Protein AF-A0A7K0DLC2-F1 (afdb_monomer)

Structure (mmCIF, N/CA/C/O backbone):
data_AF-A0A7K0DLC2-F1
#
_entry.id   AF-A0A7K0DLC2-F1
#
loop_
_atom_site.group_PDB
_atom_site.id
_atom_site.type_symbol
_atom_site.label_atom_id
_atom_site.label_alt_id
_atom_site.label_comp_id
_atom_site.label_asym_id
_atom_site.label_entity_id
_atom_site.label_seq_id
_atom_site.pdbx_PDB_ins_code
_atom_site.Cartn_x
_atom_site.Cartn_y
_atom_site.Cartn_z
_atom_site.occupancy
_atom_site.B_iso_or_equiv
_atom_site.auth_seq_id
_atom_site.auth_comp_id
_atom_site.auth_asym_id
_atom_site.auth_atom_id
_atom_site.pdbx_PDB_model_num
ATOM 1 N N . MET A 1 1 ? 2.835 -0.896 2.993 1.00 96.62 1 MET A N 1
ATOM 2 C CA . MET A 1 1 ? 1.767 -1.135 3.988 1.00 96.62 1 MET A CA 1
ATOM 3 C C . MET A 1 1 ? 2.318 -0.863 5.373 1.00 96.62 1 MET A C 1
ATOM 5 O O . MET A 1 1 ? 3.491 -1.139 5.600 1.00 96.62 1 MET A O 1
ATOM 9 N N . VAL A 1 2 ? 1.483 -0.328 6.259 1.00 98.44 2 VAL A N 1
ATOM 10 C CA . VAL A 1 2 ? 1.807 -0.029 7.660 1.00 98.44 2 VAL A CA 1
ATOM 11 C C . VAL A 1 2 ? 0.685 -0.610 8.514 1.00 98.44 2 VAL A C 1
ATOM 13 O O . VAL A 1 2 ? -0.482 -0.463 8.151 1.00 98.44 2 VAL A O 1
ATOM 16 N N . CYS A 1 3 ? 1.035 -1.302 9.593 1.00 97.75 3 CYS A N 1
ATOM 17 C CA . CYS A 1 3 ? 0.093 -1.845 10.568 1.00 97.75 3 CYS A CA 1
ATOM 18 C C . CYS A 1 3 ? 0.066 -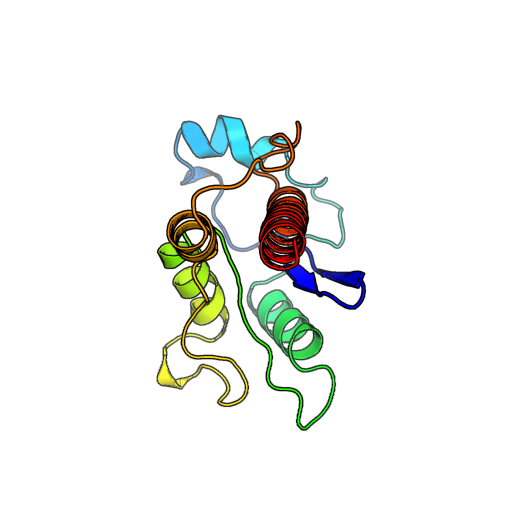0.974 11.830 1.00 97.75 3 CYS A C 1
ATOM 20 O O . CYS A 1 3 ? 1.073 -0.367 12.188 1.00 97.75 3 CYS A O 1
ATOM 22 N N . GLU A 1 4 ? -1.063 -0.975 12.544 1.00 96.50 4 GLU A N 1
ATOM 23 C CA . GLU A 1 4 ? -1.205 -0.273 13.831 1.00 96.50 4 GLU A CA 1
ATOM 24 C C . GLU A 1 4 ? -0.228 -0.775 14.910 1.00 96.50 4 GLU A C 1
ATOM 26 O O . GLU A 1 4 ? 0.137 -0.037 15.819 1.00 96.50 4 GLU A O 1
ATOM 31 N N . ASP A 1 5 ? 0.253 -2.016 14.776 1.00 95.31 5 ASP A N 1
ATOM 32 C CA . ASP A 1 5 ? 1.261 -2.628 15.648 1.00 95.31 5 ASP A CA 1
ATOM 33 C C . ASP A 1 5 ? 2.709 -2.210 15.311 1.00 95.31 5 ASP A C 1
ATOM 35 O O . ASP A 1 5 ? 3.662 -2.738 15.886 1.00 95.31 5 ASP A O 1
ATOM 39 N N . GLY A 1 6 ? 2.884 -1.272 14.374 1.00 96.94 6 GLY A N 1
ATOM 40 C CA . GLY A 1 6 ? 4.172 -0.707 13.974 1.00 96.94 6 GLY A CA 1
ATOM 41 C C . GLY A 1 6 ? 4.928 -1.507 12.913 1.00 96.94 6 GLY A C 1
ATOM 42 O O . GLY A 1 6 ? 6.004 -1.085 12.489 1.00 96.94 6 GLY A O 1
ATOM 43 N N . ARG A 1 7 ? 4.404 -2.650 12.450 1.00 98.06 7 ARG A N 1
ATOM 44 C CA . ARG A 1 7 ? 5.029 -3.392 11.346 1.00 98.06 7 ARG A CA 1
ATOM 45 C C . ARG A 1 7 ? 4.856 -2.659 10.021 1.00 98.06 7 ARG A C 1
ATOM 47 O O . ARG A 1 7 ? 3.809 -2.083 9.730 1.00 98.06 7 ARG A O 1
ATOM 54 N N . GLU A 1 8 ? 5.864 -2.775 9.165 1.00 98.69 8 GLU A N 1
ATOM 55 C CA . GLU A 1 8 ? 5.871 -2.162 7.841 1.00 98.69 8 GLU A CA 1
ATOM 56 C C . GLU A 1 8 ? 6.307 -3.152 6.763 1.00 98.69 8 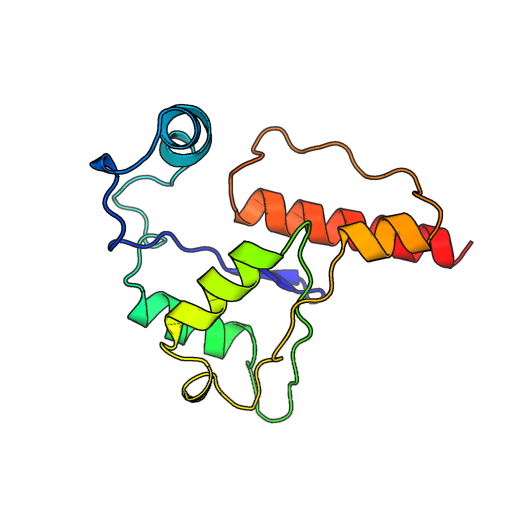GLU A C 1
ATOM 58 O O . GLU A 1 8 ? 7.136 -4.035 6.991 1.00 98.69 8 GLU A O 1
ATOM 63 N N . TYR A 1 9 ? 5.756 -2.979 5.564 1.00 98.69 9 TYR A N 1
ATOM 64 C CA . TYR A 1 9 ? 6.135 -3.740 4.381 1.00 98.69 9 TYR A CA 1
ATOM 65 C C . TYR A 1 9 ? 6.224 -2.834 3.158 1.00 98.69 9 TYR A C 1
ATOM 67 O O . TYR A 1 9 ? 5.297 -2.067 2.872 1.00 98.69 9 TYR A O 1
ATOM 75 N N . TYR A 1 10 ? 7.309 -2.973 2.400 1.00 98.75 10 TYR A N 1
ATOM 76 C CA . TYR A 1 10 ? 7.512 -2.299 1.125 1.00 98.75 10 TYR A CA 1
ATOM 77 C C . TYR A 1 10 ? 8.268 -3.206 0.159 1.00 98.75 10 TYR A C 1
ATOM 79 O O . TYR A 1 10 ? 9.194 -3.917 0.550 1.00 98.75 10 TYR A O 1
ATOM 87 N N . ALA A 1 11 ? 7.856 -3.173 -1.102 1.00 98.75 11 ALA A N 1
ATOM 88 C 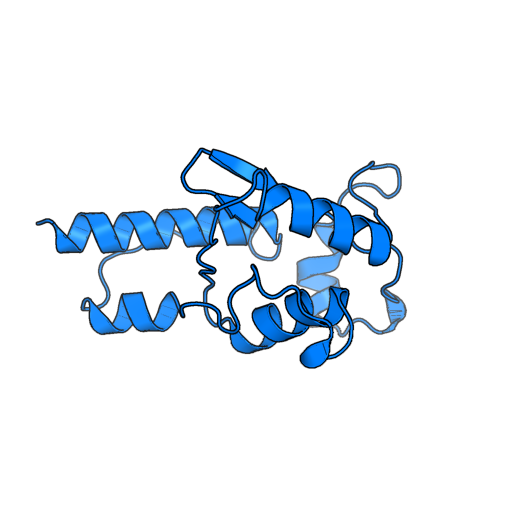CA . ALA A 1 11 ? 8.505 -3.868 -2.195 1.00 98.75 11 ALA A CA 1
ATOM 89 C C . ALA A 1 11 ? 8.198 -3.149 -3.509 1.00 98.75 11 ALA A C 1
ATOM 91 O O . ALA A 1 11 ? 7.178 -2.470 -3.640 1.00 98.75 11 ALA A O 1
ATOM 92 N N . VAL A 1 12 ? 9.070 -3.349 -4.490 1.00 98.75 12 VAL A N 1
ATOM 93 C CA . VAL A 1 12 ? 8.910 -2.859 -5.856 1.00 98.75 12 VAL A CA 1
ATOM 94 C C . VAL A 1 12 ? 8.891 -4.064 -6.783 1.00 98.75 12 VAL A C 1
ATOM 96 O O . VAL A 1 12 ? 9.773 -4.919 -6.717 1.00 98.75 12 VAL A O 1
ATOM 99 N N . SER A 1 13 ? 7.867 -4.157 -7.629 1.00 98.75 13 SER A N 1
ATOM 100 C CA . SER A 1 13 ? 7.753 -5.262 -8.583 1.00 98.75 13 SER A CA 1
ATOM 101 C C . SER A 1 13 ? 8.903 -5.220 -9.590 1.00 98.75 13 SER A C 1
ATOM 103 O O . SER A 1 13 ? 9.171 -4.174 -10.174 1.00 98.75 13 SER A O 1
ATOM 105 N N . THR A 1 14 ? 9.545 -6.354 -9.853 1.00 98.62 14 THR A N 1
ATOM 106 C CA . THR A 1 14 ? 10.510 -6.510 -10.958 1.00 98.62 14 THR A CA 1
ATOM 107 C C . THR A 1 14 ? 9.839 -6.722 -12.314 1.00 98.62 14 THR A C 1
ATOM 109 O O . THR A 1 14 ? 10.522 -6.844 -13.322 1.00 98.62 14 THR A O 1
ATOM 112 N N . GLU A 1 15 ? 8.509 -6.825 -12.346 1.00 98.62 15 GLU A N 1
ATOM 113 C CA . GLU A 1 15 ? 7.756 -7.282 -13.521 1.00 98.62 15 GLU A CA 1
ATOM 114 C C . GLU A 1 15 ? 6.986 -6.165 -14.237 1.00 98.62 15 GLU A C 1
ATOM 116 O O . GLU A 1 15 ? 6.324 -6.427 -15.240 1.00 98.62 15 GLU A O 1
ATOM 121 N N . PHE A 1 16 ? 7.019 -4.923 -13.736 1.00 98.31 16 PHE A N 1
ATOM 122 C CA . PHE A 1 16 ? 6.450 -3.809 -14.497 1.00 98.31 16 PHE A CA 1
ATOM 123 C C . PHE A 1 16 ? 7.431 -3.358 -15.582 1.00 98.31 16 PHE A C 1
ATOM 125 O O . PHE A 1 16 ? 8.641 -3.344 -15.376 1.00 98.31 16 PHE A O 1
ATOM 132 N N . ASP A 1 17 ? 6.890 -2.946 -16.724 1.00 98.19 17 ASP A N 1
ATOM 133 C CA . ASP A 1 17 ? 7.670 -2.348 -17.801 1.00 98.19 17 ASP A CA 1
ATOM 134 C C . ASP A 1 17 ? 7.763 -0.822 -17.579 1.00 98.19 17 ASP A C 1
ATOM 136 O O . ASP A 1 17 ? 6.741 -0.129 -17.708 1.00 98.19 17 ASP A O 1
ATOM 140 N N . PRO A 1 18 ? 8.946 -0.272 -17.226 1.00 96.88 18 PRO A N 1
ATOM 141 C CA . PRO A 1 18 ? 9.112 1.161 -17.005 1.00 96.88 18 PRO A CA 1
ATOM 142 C C . PRO A 1 18 ? 8.895 1.981 -18.280 1.00 96.88 18 PRO A C 1
ATOM 144 O O . PRO A 1 18 ? 8.575 3.170 -18.181 1.00 96.88 18 PRO A O 1
ATOM 147 N N . ASP A 1 19 ? 9.009 1.382 -19.470 1.00 97.81 19 ASP A N 1
ATOM 148 C CA . ASP A 1 19 ? 8.858 2.115 -20.720 1.00 97.81 19 ASP A CA 1
ATOM 149 C C . ASP A 1 19 ? 7.408 2.457 -21.049 1.00 97.81 19 ASP A C 1
ATOM 151 O O . ASP A 1 19 ? 7.124 3.485 -21.674 1.00 97.81 19 ASP A O 1
ATOM 155 N N . ARG A 1 20 ? 6.472 1.684 -20.497 1.00 98.25 20 ARG A N 1
ATOM 156 C CA . ARG A 1 20 ? 5.032 1.958 -20.572 1.00 98.25 20 ARG A CA 1
ATOM 157 C C . ARG A 1 20 ? 4.575 3.075 -19.634 1.00 98.25 20 ARG A C 1
ATOM 159 O O . ARG A 1 20 ? 3.414 3.483 -19.697 1.00 98.25 20 ARG A O 1
ATOM 166 N N . ALA A 1 21 ? 5.450 3.583 -18.764 1.00 98.06 21 ALA A N 1
ATOM 167 C CA . ALA A 1 21 ? 5.106 4.651 -17.836 1.00 98.06 21 ALA A CA 1
ATOM 168 C C . ALA A 1 21 ? 4.829 5.972 -18.574 1.00 98.06 21 ALA A C 1
ATOM 170 O O . ALA A 1 21 ? 5.657 6.477 -19.339 1.00 98.06 21 ALA A O 1
ATOM 171 N N . GLY A 1 22 ? 3.674 6.577 -18.289 1.00 98.31 22 GLY A N 1
ATOM 172 C CA . GLY A 1 22 ? 3.332 7.907 -18.788 1.00 98.31 22 GLY A CA 1
ATOM 173 C C . GLY A 1 22 ? 4.190 9.022 -18.164 1.00 98.31 22 GLY A C 1
ATOM 174 O O . GLY A 1 22 ? 4.869 8.804 -17.153 1.00 98.31 22 GLY A O 1
ATOM 175 N N . PRO A 1 23 ? 4.129 10.258 -18.701 1.00 98.38 23 PRO A N 1
ATOM 176 C CA . PRO A 1 23 ? 4.993 11.361 -18.269 1.00 98.38 23 PRO A CA 1
ATOM 177 C C . PRO A 1 23 ? 4.893 11.691 -16.775 1.00 98.38 23 PRO A C 1
ATOM 179 O O . PRO A 1 23 ? 5.881 12.087 -16.162 1.00 98.38 23 PRO A O 1
ATOM 182 N N . TRP A 1 24 ? 3.710 11.529 -16.178 1.00 98.31 24 TRP A N 1
ATOM 183 C CA . TRP A 1 24 ? 3.508 11.799 -14.756 1.00 98.31 24 TRP A CA 1
ATOM 184 C C . TRP A 1 24 ? 4.230 10.776 -13.867 1.00 98.31 24 TRP A C 1
ATOM 186 O O . TRP A 1 24 ? 4.951 11.172 -12.955 1.00 98.31 24 TRP A O 1
ATOM 196 N N . VAL A 1 25 ? 4.114 9.478 -14.171 1.00 98.25 25 VAL A N 1
ATOM 197 C CA . VAL A 1 25 ? 4.775 8.395 -13.416 1.00 98.25 25 VAL A CA 1
ATOM 198 C C . VAL A 1 25 ? 6.295 8.513 -13.530 1.00 98.25 25 VAL A C 1
ATOM 200 O O . VAL A 1 25 ? 6.999 8.414 -12.526 1.00 98.25 25 VAL A O 1
ATOM 203 N N . ARG A 1 26 ? 6.803 8.815 -14.732 1.00 98.12 26 ARG A N 1
ATOM 204 C CA . ARG A 1 26 ? 8.242 9.012 -14.973 1.00 98.12 26 ARG A CA 1
ATOM 205 C C . ARG A 1 26 ? 8.840 10.163 -14.166 1.00 98.12 26 ARG A C 1
ATOM 207 O O . ARG A 1 26 ? 9.993 10.073 -13.770 1.00 98.12 26 ARG A O 1
ATOM 214 N N . ARG A 1 27 ? 8.076 11.234 -13.927 1.00 97.75 27 ARG A N 1
ATOM 215 C CA . ARG A 1 27 ? 8.540 12.383 -13.133 1.00 97.75 27 ARG A CA 1
ATOM 216 C C . ARG A 1 27 ? 8.381 12.181 -11.631 1.00 97.75 27 ARG A C 1
ATOM 218 O O . ARG A 1 27 ? 9.236 12.624 -10.878 1.00 97.75 27 ARG A O 1
ATOM 225 N N . ASN A 1 28 ? 7.287 11.556 -11.201 1.00 97.75 28 ASN A N 1
ATOM 226 C CA . ASN A 1 28 ? 6.881 11.595 -9.796 1.00 97.75 28 ASN A CA 1
ATOM 227 C C . ASN A 1 28 ? 7.122 10.289 -9.034 1.00 97.75 28 ASN A C 1
ATOM 229 O O . ASN A 1 28 ? 7.292 10.355 -7.821 1.00 97.75 28 ASN A O 1
ATOM 233 N N . VAL A 1 29 ? 7.150 9.137 -9.710 1.00 98.12 29 VAL A N 1
ATOM 234 C CA . VAL A 1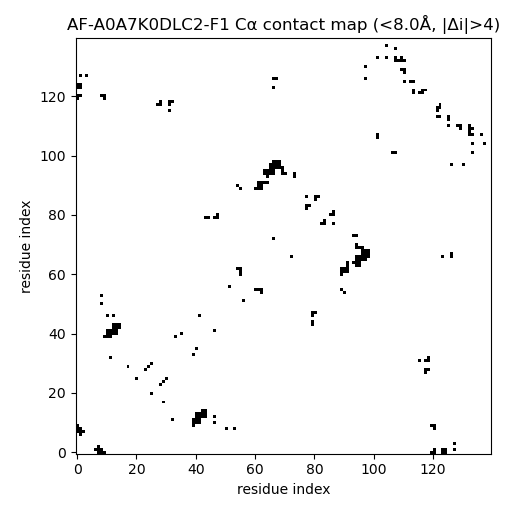 29 ? 7.210 7.813 -9.062 1.00 98.12 29 VAL A CA 1
ATOM 235 C C . VAL A 1 29 ? 8.555 7.138 -9.309 1.00 98.12 29 VAL A C 1
ATOM 237 O O . VAL A 1 29 ? 9.277 6.856 -8.361 1.00 98.12 29 VAL A O 1
ATOM 240 N N . LEU A 1 30 ? 8.933 6.921 -10.577 1.00 98.06 30 LEU A N 1
ATOM 241 C CA . LEU A 1 30 ? 10.150 6.164 -10.916 1.00 98.06 30 LEU A CA 1
ATOM 242 C C . LEU A 1 30 ? 11.435 6.703 -10.254 1.00 98.06 30 LEU A C 1
ATOM 244 O O . LEU A 1 30 ? 12.230 5.884 -9.798 1.00 98.06 30 LEU A O 1
ATOM 248 N N . PRO A 1 31 ? 11.650 8.031 -10.128 1.00 97.44 31 PRO A N 1
ATOM 249 C CA . PRO A 1 31 ? 12.848 8.565 -9.478 1.00 97.44 31 PRO A CA 1
ATOM 250 C C . PRO A 1 31 ? 12.931 8.298 -7.968 1.00 97.44 31 PRO A C 1
ATOM 252 O O . PRO A 1 31 ? 13.994 8.490 -7.388 1.00 97.44 31 PRO A O 1
ATOM 255 N N . LYS A 1 32 ? 11.824 7.893 -7.328 1.00 97.44 32 LYS A N 1
ATOM 256 C CA . LYS A 1 32 ? 11.763 7.578 -5.891 1.00 97.44 32 LYS A CA 1
ATOM 257 C C . LYS A 1 32 ? 12.024 6.103 -5.588 1.00 97.44 32 LYS A C 1
ATOM 259 O O . LYS A 1 32 ? 12.141 5.729 -4.426 1.00 97.44 32 LYS A O 1
ATOM 264 N N . LEU A 1 33 ? 12.105 5.259 -6.617 1.00 98.00 33 LEU A N 1
ATOM 265 C CA . LEU A 1 33 ? 12.354 3.834 -6.437 1.00 98.00 33 LEU A CA 1
ATOM 266 C C . LEU A 1 33 ? 13.764 3.596 -5.866 1.00 98.00 33 LEU A C 1
ATOM 268 O O . LEU A 1 33 ? 14.695 4.351 -6.160 1.00 98.00 33 LEU A O 1
ATOM 272 N N . PRO A 1 34 ? 13.950 2.538 -5.058 1.00 97.75 34 PRO A N 1
ATOM 273 C CA . PRO A 1 34 ? 15.247 2.218 -4.487 1.00 97.75 34 PRO A CA 1
ATOM 274 C C . PRO A 1 34 ? 16.247 1.812 -5.576 1.00 97.75 34 PRO A C 1
ATOM 276 O O . PRO A 1 34 ? 15.869 1.391 -6.671 1.00 97.75 34 PRO A O 1
ATOM 279 N N . SER A 1 35 ? 17.541 1.859 -5.237 1.00 97.19 35 SER A N 1
ATOM 280 C CA . SER A 1 35 ? 18.621 1.360 -6.104 1.00 97.19 35 SER A CA 1
ATOM 281 C C . SER A 1 35 ? 18.277 -0.023 -6.687 1.00 97.19 35 SER A C 1
ATOM 283 O O . SER A 1 35 ? 17.770 -0.864 -5.938 1.00 97.19 35 SER A O 1
ATOM 285 N N . PRO A 1 36 ? 18.576 -0.311 -7.970 1.00 94.81 36 PRO A N 1
ATOM 286 C CA . PRO A 1 36 ? 18.296 -1.612 -8.591 1.00 94.81 36 PRO A CA 1
ATOM 287 C C . PRO A 1 36 ? 18.905 -2.823 -7.867 1.00 94.81 36 PRO A C 1
ATOM 289 O O . PRO A 1 36 ? 18.425 -3.938 -8.025 1.00 94.81 36 PRO A O 1
ATOM 292 N N . GLN A 1 37 ? 19.951 -2.620 -7.057 1.00 95.88 37 GLN A N 1
ATOM 293 C CA . GLN A 1 37 ? 20.581 -3.676 -6.247 1.00 95.88 37 GLN A CA 1
ATOM 294 C C . GLN A 1 37 ? 19.859 -3.927 -4.908 1.00 95.88 37 GLN A C 1
ATOM 296 O O . GLN A 1 37 ? 20.256 -4.798 -4.137 1.00 95.88 37 GLN A O 1
ATOM 301 N N . SER A 1 38 ? 18.826 -3.142 -4.594 1.00 98.38 38 SER A N 1
ATOM 302 C CA . SER A 1 38 ? 18.089 -3.246 -3.338 1.00 98.38 38 SER A CA 1
ATOM 303 C C . SER A 1 38 ? 17.309 -4.562 -3.251 1.00 98.38 38 SER A C 1
ATOM 305 O O . SER A 1 38 ? 16.619 -4.928 -4.204 1.00 98.38 38 SER A O 1
ATOM 307 N N . PRO A 1 39 ? 17.286 -5.233 -2.083 1.00 97.69 39 PRO A N 1
ATOM 308 C CA . PRO A 1 39 ? 16.464 -6.424 -1.870 1.00 97.69 39 PRO A CA 1
ATOM 309 C C . PRO A 1 39 ? 14.955 -6.118 -1.811 1.00 97.69 39 PRO A C 1
ATOM 311 O O . PRO A 1 39 ? 14.158 -7.026 -1.570 1.00 97.69 39 PRO A O 1
ATOM 314 N N . LEU A 1 40 ? 14.552 -4.851 -1.968 1.00 98.44 40 LEU A N 1
ATOM 315 C CA . LEU A 1 40 ? 13.152 -4.433 -2.077 1.00 98.44 40 LEU A CA 1
ATOM 316 C C . LEU A 1 40 ? 12.554 -4.748 -3.454 1.00 98.44 40 LEU A C 1
ATOM 318 O O . LEU A 1 40 ? 11.334 -4.822 -3.575 1.00 98.44 40 LEU A O 1
ATOM 322 N N . TRP A 1 41 ? 13.388 -4.965 -4.473 1.00 98.69 41 TRP A N 1
ATOM 323 C CA . TRP A 1 41 ? 12.941 -5.443 -5.778 1.00 98.69 41 TRP A CA 1
ATOM 324 C C . TRP A 1 41 ? 12.563 -6.927 -5.690 1.00 98.69 41 TRP A C 1
ATOM 326 O O . TRP A 1 41 ? 13.368 -7.762 -5.271 1.00 98.69 41 TRP A O 1
ATOM 336 N N . ARG A 1 42 ? 11.315 -7.263 -6.029 1.00 98.62 42 ARG A N 1
ATOM 337 C CA . ARG A 1 42 ? 10.733 -8.605 -5.862 1.00 98.62 42 ARG A CA 1
ATOM 338 C C . ARG A 1 42 ? 9.816 -8.961 -7.033 1.00 98.62 42 ARG A C 1
ATOM 340 O O . ARG A 1 42 ? 9.165 -8.083 -7.593 1.00 98.62 42 ARG A O 1
ATOM 347 N N . SER A 1 43 ? 9.701 -10.251 -7.351 1.00 98.75 43 SER A N 1
ATOM 348 C CA . SER A 1 43 ? 8.643 -10.740 -8.245 1.00 98.75 43 SER A CA 1
ATOM 349 C C . SER A 1 43 ? 7.262 -10.525 -7.618 1.00 98.75 43 SER A C 1
ATOM 351 O O . SER A 1 43 ? 7.124 -10.487 -6.392 1.00 98.75 43 SER A O 1
ATOM 353 N N . ARG A 1 44 ? 6.217 -10.431 -8.443 1.00 98.81 44 ARG A N 1
ATOM 354 C CA . ARG A 1 44 ? 4.814 -10.368 -8.011 1.00 98.81 44 ARG A CA 1
ATOM 355 C C . ARG A 1 44 ? 4.450 -11.560 -7.140 1.00 98.81 44 ARG A C 1
ATOM 357 O O . ARG A 1 44 ? 3.792 -11.378 -6.122 1.00 98.81 44 ARG A O 1
ATOM 364 N N . GLU A 1 45 ? 4.922 -12.752 -7.505 1.00 98.62 45 GLU A N 1
ATOM 365 C CA . GLU A 1 45 ? 4.745 -13.962 -6.701 1.00 98.62 45 GLU A CA 1
ATOM 366 C C . GLU A 1 45 ? 5.327 -13.788 -5.295 1.00 98.62 45 GLU A C 1
ATOM 368 O O . GLU A 1 45 ? 4.660 -14.056 -4.296 1.00 98.62 45 GLU A O 1
ATOM 373 N N . ARG A 1 46 ? 6.550 -13.259 -5.196 1.00 98.69 46 ARG A N 1
ATOM 374 C CA . ARG A 1 46 ? 7.169 -13.048 -3.893 1.00 98.69 46 ARG A CA 1
ATOM 375 C C . ARG A 1 46 ? 6.454 -11.963 -3.088 1.00 98.69 46 ARG A C 1
ATOM 377 O O . ARG A 1 46 ? 6.291 -12.126 -1.882 1.00 98.69 46 ARG A O 1
ATOM 384 N N . ILE A 1 47 ? 6.000 -10.893 -3.743 1.00 98.88 47 ILE A N 1
ATOM 385 C CA . ILE A 1 47 ? 5.208 -9.831 -3.108 1.00 98.88 47 ILE A CA 1
ATOM 386 C C . ILE A 1 47 ? 3.894 -10.395 -2.559 1.00 98.88 47 ILE A C 1
ATOM 388 O O . ILE A 1 47 ? 3.550 -10.108 -1.417 1.00 98.88 47 ILE A O 1
ATOM 392 N N . ARG A 1 48 ? 3.192 -11.239 -3.327 1.00 98.69 48 ARG A N 1
ATOM 393 C CA . ARG A 1 48 ? 1.972 -11.942 -2.898 1.00 98.69 48 ARG A CA 1
ATOM 394 C C . ARG A 1 48 ? 2.212 -12.740 -1.614 1.00 98.69 48 ARG A C 1
ATOM 396 O O . ARG A 1 48 ? 1.471 -12.584 -0.644 1.00 98.69 48 ARG A O 1
ATOM 403 N N . ASP A 1 49 ? 3.253 -13.569 -1.596 1.00 98.62 49 ASP A N 1
ATOM 404 C CA . ASP A 1 49 ? 3.551 -14.456 -0.466 1.00 98.62 49 ASP A CA 1
ATOM 405 C C . ASP A 1 49 ? 4.032 -13.685 0.774 1.00 98.62 49 ASP A C 1
ATOM 407 O O . ASP A 1 49 ? 3.706 -14.038 1.912 1.00 98.62 49 ASP A O 1
ATOM 411 N N . ASP A 1 50 ? 4.814 -12.623 0.571 1.00 98.62 50 ASP A N 1
ATOM 412 C CA . ASP A 1 50 ? 5.259 -11.742 1.648 1.00 98.62 50 ASP A CA 1
ATOM 413 C C . ASP A 1 50 ? 4.077 -10.959 2.238 1.00 98.62 50 ASP A C 1
ATOM 415 O O . ASP A 1 50 ? 3.925 -10.926 3.459 1.00 98.62 50 ASP A O 1
ATOM 419 N N . LEU A 1 51 ? 3.194 -10.409 1.396 1.00 98.44 51 LEU A N 1
ATOM 420 C CA . LEU A 1 51 ? 1.990 -9.701 1.836 1.00 98.44 51 LEU A CA 1
ATOM 421 C C . LEU A 1 51 ? 1.010 -10.613 2.566 1.00 98.44 51 LEU A C 1
ATOM 423 O O . LEU A 1 51 ? 0.478 -10.209 3.596 1.00 98.44 51 LEU A O 1
ATOM 427 N N . TYR A 1 52 ? 0.788 -11.840 2.089 1.00 98.12 52 TYR A N 1
ATOM 428 C CA . TYR A 1 52 ? -0.097 -12.778 2.781 1.00 98.12 52 TYR A CA 1
ATOM 429 C C . TYR A 1 52 ? 0.395 -13.056 4.207 1.00 98.12 52 TYR A C 1
ATOM 431 O O . TYR A 1 52 ? -0.369 -12.938 5.164 1.00 98.12 52 TYR A O 1
ATOM 439 N N . ARG A 1 53 ? 1.695 -13.341 4.367 1.00 98.00 53 ARG A N 1
ATOM 440 C CA . ARG A 1 53 ? 2.314 -13.560 5.685 1.00 98.00 53 ARG A CA 1
ATOM 441 C C . ARG A 1 53 ? 2.323 -12.302 6.549 1.00 98.00 53 ARG A C 1
ATOM 443 O O . ARG A 1 53 ? 2.195 -12.398 7.764 1.00 98.00 53 ARG A O 1
ATOM 450 N N . PHE A 1 54 ? 2.476 -11.133 5.935 1.00 98.31 54 PHE A N 1
ATOM 451 C CA . PHE A 1 54 ? 2.442 -9.854 6.633 1.00 98.31 54 PHE A CA 1
ATOM 452 C C . PHE A 1 54 ? 1.037 -9.521 7.158 1.00 98.31 54 PHE A C 1
ATOM 454 O O . PHE A 1 54 ? 0.897 -9.078 8.296 1.00 98.31 54 PHE A O 1
ATOM 461 N N . LEU A 1 55 ? -0.003 -9.747 6.354 1.00 97.62 55 LEU A N 1
ATOM 462 C CA . LEU A 1 55 ? -1.393 -9.432 6.699 1.00 97.62 55 LEU A CA 1
ATOM 463 C C . LEU A 1 55 ? -2.027 -10.479 7.622 1.00 97.62 55 LEU A C 1
ATOM 465 O O . LEU A 1 55 ? -2.843 -10.132 8.471 1.00 97.62 55 LEU A O 1
ATOM 469 N N . VAL A 1 56 ? -1.632 -11.746 7.482 1.00 97.19 56 VAL A N 1
ATOM 470 C CA . VAL A 1 56 ? -2.164 -12.877 8.255 1.00 97.19 56 VAL A CA 1
ATOM 471 C C . VAL A 1 56 ? -1.003 -13.619 8.939 1.00 97.19 56 VAL A C 1
ATOM 473 O O . VAL A 1 56 ? -0.681 -14.753 8.579 1.00 97.19 56 VAL A O 1
ATOM 476 N N . PRO A 1 57 ? -0.335 -13.003 9.935 1.00 95.81 57 PRO A N 1
ATOM 477 C CA . PRO A 1 57 ? 0.877 -13.562 10.545 1.00 95.81 57 PRO A CA 1
ATOM 478 C C . PRO A 1 57 ? 0.622 -14.828 11.375 1.00 95.81 57 PRO A C 1
ATOM 480 O O . PRO A 1 57 ? 1.555 -15.561 11.697 1.00 95.81 57 PRO A O 1
ATOM 483 N N . ARG A 1 58 ? -0.636 -15.086 11.750 1.00 94.69 58 ARG A N 1
ATOM 484 C CA . ARG A 1 58 ? -1.084 -16.283 12.470 1.00 94.69 58 ARG A CA 1
ATOM 485 C C . ARG A 1 58 ? -2.561 -16.551 12.192 1.00 94.69 58 ARG A C 1
ATOM 487 O O . ARG A 1 58 ? -3.308 -15.634 11.850 1.00 94.69 58 ARG A O 1
ATOM 494 N N . SER A 1 59 ? -2.985 -17.796 12.385 1.00 92.62 59 SER A N 1
ATOM 495 C CA . SER A 1 59 ? -4.385 -18.206 12.233 1.00 92.62 59 SER A CA 1
ATOM 496 C C . SER A 1 59 ? -5.321 -17.383 13.123 1.00 92.62 59 SER A C 1
ATOM 498 O O . SER A 1 59 ? -4.996 -17.087 14.273 1.00 92.62 59 SER A O 1
ATOM 500 N N . GLY A 1 60 ? -6.494 -17.035 12.591 1.00 92.56 60 GLY A N 1
ATOM 501 C CA . GLY A 1 60 ? -7.520 -16.258 13.295 1.00 92.56 60 GLY A CA 1
ATOM 502 C C . GLY A 1 60 ? -7.365 -14.737 13.200 1.00 92.56 60 GLY A C 1
ATOM 503 O O . GLY A 1 60 ? -8.255 -14.024 13.652 1.00 92.56 60 GLY A O 1
ATOM 504 N N . VAL A 1 61 ? -6.282 -14.225 12.603 1.00 93.44 61 VAL A N 1
ATOM 505 C CA . VAL A 1 61 ? -6.171 -12.796 12.273 1.00 93.44 61 VAL A CA 1
ATOM 506 C C . VAL A 1 61 ? -7.023 -12.493 11.042 1.00 93.44 61 VAL A C 1
ATOM 508 O O . VAL A 1 61 ? -6.810 -13.088 9.987 1.00 93.44 61 VAL A O 1
ATOM 511 N N . ASN A 1 62 ? -7.945 -11.540 11.181 1.00 93.75 62 ASN A N 1
ATOM 512 C CA . ASN A 1 62 ? -8.731 -10.978 10.086 1.00 93.75 62 ASN A CA 1
ATOM 513 C C . ASN A 1 62 ? -8.300 -9.515 9.897 1.00 93.75 62 ASN A C 1
ATOM 515 O O . ASN A 1 62 ? -8.661 -8.682 10.728 1.00 93.75 62 ASN A O 1
ATOM 519 N N . PRO A 1 63 ? -7.482 -9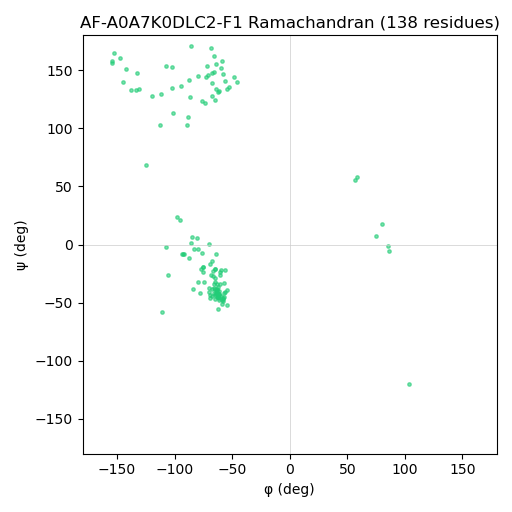.195 8.881 1.00 96.69 63 PRO A N 1
ATOM 520 C CA . PRO A 1 63 ? -6.980 -7.843 8.691 1.00 96.69 63 PRO A CA 1
ATOM 521 C C . PRO A 1 63 ? -8.083 -6.909 8.191 1.00 96.69 63 PRO A C 1
ATOM 523 O O . PRO A 1 63 ? -8.892 -7.278 7.338 1.00 96.69 63 PRO A O 1
ATOM 526 N N . GLU A 1 64 ? -8.048 -5.664 8.651 1.00 98.06 64 GLU A N 1
ATOM 527 C CA . GLU A 1 64 ? -8.759 -4.561 8.014 1.00 98.06 64 GLU A CA 1
ATOM 528 C C . GLU A 1 64 ? -7.824 -3.833 7.052 1.00 98.06 64 GLU A C 1
ATOM 530 O O . GLU A 1 64 ? -6.668 -3.549 7.371 1.00 98.06 64 GLU A O 1
ATOM 535 N N . LEU A 1 65 ? -8.328 -3.513 5.863 1.00 98.62 65 LEU A N 1
ATOM 536 C CA . LEU A 1 65 ? -7.599 -2.702 4.896 1.00 98.62 65 LEU A CA 1
ATOM 537 C C . LEU A 1 65 ? -8.141 -1.281 4.925 1.00 98.62 65 LEU A C 1
ATOM 539 O O . LEU A 1 65 ? -9.351 -1.087 4.880 1.00 98.62 65 LEU A O 1
ATOM 543 N N . TRP A 1 66 ? -7.240 -0.305 4.942 1.00 98.81 66 TRP A N 1
ATOM 544 C CA . TRP A 1 66 ? -7.547 1.120 4.870 1.00 98.81 66 TRP A CA 1
ATOM 545 C C . TRP A 1 66 ? -6.615 1.783 3.855 1.00 98.81 66 TRP A C 1
ATOM 547 O O . TRP A 1 66 ? -5.405 1.556 3.878 1.00 98.81 66 TRP A O 1
ATOM 557 N N . ALA A 1 67 ? -7.161 2.604 2.960 1.00 98.75 67 ALA A N 1
ATOM 558 C CA . ALA A 1 67 ? -6.373 3.422 2.037 1.00 98.75 67 ALA A CA 1
ATOM 559 C C . ALA A 1 67 ? -7.142 4.685 1.629 1.00 98.75 67 ALA A C 1
ATOM 561 O O . ALA A 1 67 ? -8.341 4.804 1.870 1.00 98.75 67 ALA A O 1
ATOM 562 N N . TRP A 1 68 ? -6.433 5.651 1.050 1.00 98.56 68 TRP A N 1
ATOM 563 C CA . TRP A 1 68 ? -6.979 6.946 0.650 1.00 98.56 68 TRP A CA 1
ATOM 564 C C . TRP A 1 68 ? -7.246 6.983 -0.857 1.00 98.56 68 TRP A C 1
ATOM 566 O O . TRP A 1 68 ? -6.300 6.997 -1.636 1.00 98.56 68 TRP A O 1
ATOM 576 N N . VAL A 1 69 ? -8.516 7.059 -1.257 1.00 98.19 69 VAL A N 1
ATOM 577 C CA . VAL A 1 69 ? -8.991 6.967 -2.652 1.00 98.19 69 VAL A CA 1
ATOM 578 C C . VAL A 1 69 ? -8.568 5.636 -3.288 1.00 98.19 69 VAL A C 1
ATOM 580 O O . VAL A 1 69 ? -7.891 5.565 -4.307 1.00 98.19 69 VAL A O 1
ATOM 583 N N . SER A 1 70 ? -9.004 4.563 -2.641 1.00 98.00 70 SER A N 1
ATOM 584 C CA . SER A 1 70 ? -8.412 3.224 -2.666 1.00 98.00 70 SER A CA 1
ATOM 585 C C . SER A 1 70 ? -8.842 2.300 -3.807 1.00 98.00 70 SER A C 1
ATOM 587 O O . SER A 1 70 ? -8.420 1.144 -3.852 1.00 98.00 70 SER A O 1
ATOM 589 N N . ALA A 1 71 ? -9.702 2.755 -4.721 1.00 98.50 71 ALA A N 1
ATOM 590 C CA . ALA A 1 71 ? -10.351 1.868 -5.690 1.00 98.50 71 ALA A CA 1
ATOM 591 C C . ALA A 1 71 ? -9.342 1.095 -6.563 1.00 98.50 71 ALA A C 1
ATOM 593 O O . ALA A 1 71 ? -9.433 -0.127 -6.689 1.00 98.50 71 ALA A O 1
ATOM 594 N N . TYR A 1 72 ? -8.353 1.790 -7.134 1.00 98.50 72 TYR A N 1
ATOM 595 C CA . TYR A 1 72 ? -7.311 1.146 -7.939 1.00 98.50 72 TYR A CA 1
ATOM 596 C C . TYR A 1 72 ? -6.291 0.394 -7.080 1.00 98.50 72 TYR A C 1
ATOM 598 O O . TYR A 1 72 ? -5.811 -0.653 -7.512 1.00 98.50 72 TYR A O 1
ATOM 606 N N . ASP A 1 73 ? -6.000 0.864 -5.863 1.00 98.56 73 ASP A N 1
ATOM 607 C CA . ASP A 1 73 ? -5.097 0.179 -4.931 1.00 98.56 73 ASP A CA 1
ATOM 608 C C . ASP A 1 73 ? -5.636 -1.196 -4.531 1.00 98.56 73 ASP A C 1
ATOM 610 O O . ASP A 1 73 ? -4.893 -2.177 -4.527 1.00 98.56 73 ASP A O 1
ATOM 614 N N . HIS A 1 74 ? -6.941 -1.289 -4.250 1.00 98.50 74 HIS A N 1
ATOM 615 C CA . HIS A 1 74 ? -7.590 -2.552 -3.909 1.00 98.50 74 HIS A CA 1
ATOM 616 C C . HIS A 1 74 ? -7.517 -3.543 -5.076 1.00 98.50 74 HIS A C 1
ATOM 618 O O . HIS A 1 74 ? -7.127 -4.695 -4.888 1.00 98.50 74 HIS A O 1
ATOM 624 N N . VAL A 1 75 ? -7.807 -3.087 -6.301 1.00 98.50 75 VAL A N 1
ATOM 625 C CA . VAL A 1 75 ? -7.679 -3.926 -7.503 1.00 98.50 75 VAL A CA 1
ATOM 626 C C . VAL A 1 75 ? -6.229 -4.380 -7.704 1.00 98.50 75 VAL A C 1
ATOM 628 O O . VAL A 1 75 ? -5.991 -5.570 -7.907 1.00 98.50 75 VAL A O 1
ATOM 631 N N . ALA A 1 76 ? -5.258 -3.468 -7.606 1.00 98.44 76 ALA A N 1
ATOM 632 C CA . ALA A 1 76 ? -3.841 -3.778 -7.788 1.00 98.44 76 ALA A CA 1
ATOM 633 C C . ALA A 1 76 ? -3.324 -4.791 -6.752 1.00 98.44 76 ALA A C 1
ATOM 635 O O . ALA A 1 76 ? -2.577 -5.706 -7.112 1.00 98.44 76 ALA A O 1
ATOM 636 N N . LEU A 1 77 ? -3.755 -4.658 -5.491 1.00 98.38 77 LEU A N 1
ATOM 637 C CA . LEU A 1 77 ? -3.469 -5.608 -4.418 1.00 98.38 77 LEU A CA 1
ATOM 638 C C . LEU A 1 77 ? -4.061 -6.986 -4.735 1.00 98.38 77 LEU A C 1
ATOM 640 O O . LEU A 1 77 ? -3.329 -7.972 -4.768 1.00 98.38 77 LEU A O 1
ATOM 644 N N . CYS A 1 78 ? -5.367 -7.069 -5.003 1.00 98.19 78 CYS A N 1
ATOM 645 C CA . CYS A 1 78 ? -6.047 -8.346 -5.230 1.00 98.19 78 CYS A CA 1
ATOM 646 C C . CYS A 1 78 ? -5.525 -9.084 -6.471 1.00 98.19 78 CYS A C 1
ATOM 648 O O . CYS A 1 78 ? -5.401 -10.307 -6.448 1.00 98.19 78 CYS A O 1
ATOM 650 N N . GLN A 1 79 ? -5.127 -8.358 -7.520 1.00 98.50 79 GLN A N 1
ATOM 651 C CA . GLN A 1 79 ? -4.539 -8.936 -8.734 1.00 98.50 79 GLN A CA 1
ATOM 652 C C . GLN A 1 79 ? -3.186 -9.635 -8.507 1.00 98.50 79 GLN A C 1
ATOM 654 O O . GLN A 1 79 ? -2.679 -10.290 -9.420 1.00 98.50 79 GLN A O 1
ATOM 659 N N . LEU A 1 80 ? -2.571 -9.529 -7.323 1.00 98.56 80 LEU A N 1
ATOM 660 C CA . LEU A 1 80 ? -1.435 -10.383 -6.955 1.00 98.56 80 LEU A CA 1
ATOM 661 C C . LEU A 1 80 ? -1.836 -11.858 -6.801 1.00 98.56 80 LEU A C 1
ATOM 663 O O . LEU A 1 80 ? -1.001 -12.730 -7.024 1.00 98.56 80 LEU A O 1
ATOM 667 N N . TRP A 1 81 ? -3.096 -12.139 -6.462 1.00 98.44 81 TRP A N 1
ATOM 668 C CA . TRP A 1 81 ? -3.637 -13.499 -6.359 1.00 98.44 81 TRP A CA 1
ATOM 669 C C . TRP A 1 81 ? -4.323 -13.981 -7.640 1.00 98.44 81 TRP A C 1
ATOM 671 O O . TRP A 1 81 ? -4.628 -15.161 -7.742 1.00 98.44 81 TRP A O 1
ATOM 681 N N . GLY A 1 82 ? -4.509 -13.110 -8.634 1.00 96.19 82 GLY A N 1
ATOM 682 C CA . GLY A 1 82 ? -5.202 -13.442 -9.877 1.00 96.19 82 GLY A CA 1
ATOM 683 C C . GLY A 1 82 ? -6.618 -12.879 -9.893 1.00 96.19 82 GLY A C 1
ATOM 684 O O . GLY A 1 82 ? -6.800 -11.660 -9.851 1.00 96.19 82 GLY A O 1
ATOM 685 N N . SER A 1 83 ? -7.616 -13.752 -10.011 1.00 94.00 83 SER A N 1
ATOM 686 C CA . SER A 1 83 ? -9.022 -13.351 -10.054 1.00 94.00 83 SER A CA 1
ATOM 687 C C . SER A 1 83 ? -9.619 -13.197 -8.650 1.00 94.00 83 SER A C 1
ATOM 689 O O . SER A 1 83 ? -9.028 -13.587 -7.645 1.00 94.00 83 SER A O 1
ATOM 691 N N . MET A 1 84 ? -10.838 -12.656 -8.560 1.00 89.44 84 MET A N 1
ATOM 692 C CA . MET A 1 84 ? -11.530 -12.511 -7.272 1.00 89.44 84 MET A CA 1
ATOM 693 C C . MET A 1 84 ? -11.784 -13.848 -6.558 1.00 89.44 84 MET A C 1
ATOM 695 O O . MET A 1 84 ? -11.890 -13.854 -5.331 1.00 89.44 84 MET A O 1
ATOM 699 N N . VAL A 1 85 ? -11.890 -14.965 -7.292 1.00 93.81 85 VAL A N 1
ATOM 700 C CA . VAL A 1 85 ? -12.104 -16.288 -6.679 1.00 93.81 85 VAL A CA 1
ATOM 701 C C . VAL A 1 85 ? -10.827 -16.861 -6.062 1.00 93.81 85 VAL A C 1
ATOM 703 O O . VAL A 1 85 ? -10.915 -17.690 -5.161 1.00 93.81 85 VAL A O 1
ATOM 706 N N . ASP A 1 86 ? -9.662 -16.371 -6.491 1.00 96.44 86 ASP A N 1
ATOM 707 C CA . ASP A 1 86 ? -8.349 -16.822 -6.021 1.00 96.44 86 ASP A CA 1
ATOM 708 C C . ASP A 1 86 ? -7.888 -16.068 -4.761 1.00 96.44 86 ASP A C 1
ATOM 710 O O . ASP A 1 86 ? -6.920 -16.461 -4.106 1.00 96.44 86 ASP A O 1
ATOM 714 N N . LEU A 1 87 ? -8.575 -14.976 -4.397 1.00 97.31 87 LEU A N 1
ATOM 715 C CA . LEU A 1 87 ? -8.247 -14.191 -3.210 1.00 97.31 87 LEU A CA 1
ATOM 716 C C . LEU A 1 87 ? -8.478 -15.038 -1.940 1.00 97.31 87 LEU A C 1
ATOM 718 O O . LEU A 1 87 ? -9.607 -15.485 -1.708 1.00 97.31 87 LEU A O 1
ATOM 722 N N . PRO A 1 88 ? -7.474 -15.215 -1.058 1.00 96.25 88 PRO A N 1
ATOM 723 C CA . PRO A 1 88 ? -7.629 -15.985 0.173 1.00 96.25 88 PRO A CA 1
ATOM 724 C C . PRO A 1 88 ? -8.821 -15.513 1.003 1.00 96.25 88 PRO A C 1
ATOM 726 O O . PRO A 1 88 ? -9.020 -14.312 1.176 1.00 96.25 88 PRO A O 1
ATOM 729 N N . THR A 1 89 ? -9.628 -16.437 1.532 1.00 95.00 89 THR A N 1
ATOM 730 C CA . THR A 1 89 ? -10.854 -16.133 2.306 1.00 95.00 89 THR A CA 1
ATOM 731 C C . THR A 1 89 ? -10.603 -15.296 3.561 1.00 95.00 89 THR A C 1
ATOM 733 O O . THR A 1 89 ? -11.502 -14.601 4.018 1.00 95.00 89 THR A O 1
ATOM 736 N N . THR A 1 90 ? -9.374 -15.316 4.073 1.00 95.56 90 THR A N 1
ATOM 737 C CA . THR A 1 90 ? -8.912 -14.521 5.216 1.00 95.56 90 THR A CA 1
ATOM 738 C C . THR A 1 90 ? -8.671 -13.046 4.894 1.00 95.56 90 THR A C 1
ATOM 740 O O . THR A 1 90 ? -8.638 -12.237 5.813 1.00 95.56 90 THR A O 1
ATOM 743 N N . LEU A 1 91 ? -8.508 -12.663 3.622 1.00 96.81 91 LEU A N 1
ATOM 744 C CA . LEU A 1 91 ? -8.336 -11.259 3.231 1.00 96.81 91 LEU A CA 1
ATOM 745 C C . LEU A 1 91 ? -9.698 -10.579 3.000 1.00 96.81 91 LEU A C 1
ATOM 747 O O . LEU A 1 91 ? -10.600 -11.192 2.428 1.00 96.81 91 LEU A O 1
ATOM 751 N N . PRO A 1 92 ? -9.897 -9.313 3.390 1.00 96.88 92 PRO A N 1
ATOM 752 C CA . PRO A 1 92 ? -11.170 -8.639 3.163 1.00 96.88 92 PRO A CA 1
ATOM 753 C C . PRO A 1 92 ? -11.414 -8.393 1.667 1.00 96.88 92 PRO A C 1
ATOM 755 O O . PRO A 1 92 ? -10.493 -8.159 0.886 1.00 96.88 92 PRO A O 1
ATOM 758 N N . ARG A 1 93 ? -12.690 -8.438 1.266 1.00 96.94 93 ARG A N 1
ATOM 759 C CA . ARG A 1 93 ? -13.150 -8.205 -0.123 1.00 96.94 93 ARG A CA 1
ATOM 760 C C . ARG A 1 93 ? -13.351 -6.724 -0.454 1.00 96.94 93 ARG A C 1
ATOM 762 O O . ARG A 1 93 ? -13.889 -6.391 -1.503 1.00 96.94 93 ARG A O 1
ATOM 769 N N . TYR A 1 94 ? -12.973 -5.852 0.470 1.00 97.69 94 TYR A N 1
ATOM 770 C CA . TYR A 1 94 ? -13.049 -4.412 0.322 1.00 97.69 94 TYR A CA 1
ATOM 771 C C . TYR A 1 94 ? -11.895 -3.761 1.088 1.00 97.69 94 TYR A C 1
ATOM 773 O O . TYR A 1 94 ? -11.302 -4.369 1.983 1.00 97.69 94 TYR A O 1
ATOM 781 N N . THR A 1 95 ? -11.593 -2.520 0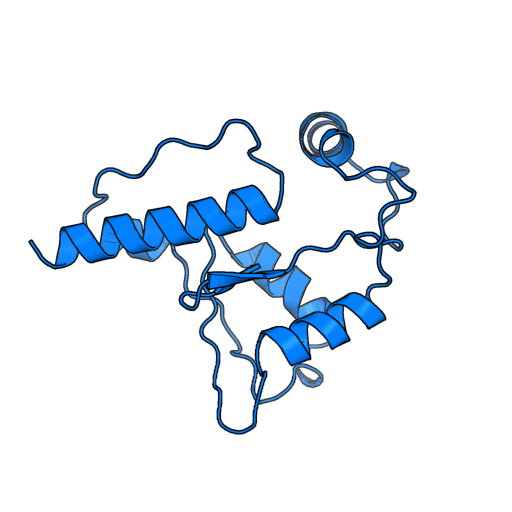.725 1.00 98.69 95 THR A N 1
ATOM 782 C CA . THR A 1 95 ? -10.721 -1.626 1.487 1.00 98.69 95 THR A CA 1
ATOM 783 C C . THR A 1 95 ? -11.586 -0.502 2.041 1.00 98.69 95 THR A C 1
ATOM 785 O O . THR A 1 95 ? -12.354 0.104 1.295 1.00 98.69 95 THR A O 1
ATOM 788 N N . ASN A 1 96 ? -11.492 -0.232 3.342 1.00 98.75 96 ASN A N 1
ATOM 789 C CA . ASN A 1 96 ? -12.128 0.926 3.955 1.00 98.75 96 ASN A CA 1
ATOM 790 C C . ASN A 1 96 ? -11.554 2.213 3.344 1.00 98.75 96 ASN A C 1
ATOM 792 O O . ASN A 1 96 ? -10.334 2.387 3.241 1.00 98.75 96 ASN A O 1
ATOM 796 N N . GLU A 1 97 ? -12.442 3.125 2.956 1.00 98.62 97 GLU A N 1
ATOM 797 C CA . GLU A 1 97 ? -12.068 4.358 2.273 1.00 98.62 97 GLU A CA 1
ATOM 798 C C . GLU A 1 97 ? -11.771 5.479 3.279 1.00 98.62 97 GLU A C 1
ATOM 800 O O . GLU A 1 97 ? -12.671 6.117 3.831 1.00 98.62 97 GLU A O 1
ATOM 805 N N . LEU A 1 98 ? -10.485 5.759 3.498 1.00 98.69 98 LEU A N 1
ATOM 806 C CA . LEU A 1 98 ? -10.030 6.747 4.475 1.00 98.69 98 LEU A CA 1
ATOM 807 C C . LEU A 1 98 ? -10.461 8.176 4.111 1.00 98.69 98 LEU A C 1
ATOM 809 O O . LEU A 1 98 ? -10.740 8.981 5.002 1.00 98.69 98 LEU A O 1
ATOM 813 N N . ARG A 1 99 ? -10.555 8.511 2.815 1.00 98.56 99 ARG A N 1
ATOM 814 C CA . ARG A 1 99 ? -11.058 9.822 2.370 1.00 98.56 99 ARG A CA 1
ATOM 815 C C . ARG A 1 99 ? -12.517 10.015 2.775 1.00 98.56 99 ARG A C 1
ATOM 817 O O . ARG A 1 99 ? -12.887 11.125 3.164 1.00 98.56 99 ARG A O 1
ATOM 824 N N . GLN A 1 100 ? -13.318 8.957 2.663 1.00 98.69 100 GLN A N 1
ATOM 825 C CA . GLN A 1 100 ? -14.729 8.949 3.041 1.00 98.69 100 GLN A CA 1
ATOM 826 C C . GLN A 1 100 ? -14.875 9.032 4.562 1.00 98.69 100 GLN A C 1
ATOM 828 O O . GLN A 1 100 ? -15.702 9.801 5.044 1.00 98.69 100 GLN A O 1
ATOM 833 N N . HIS A 1 101 ? -14.026 8.324 5.312 1.00 98.50 101 HIS A N 1
ATOM 834 C CA . HIS A 1 101 ? -13.949 8.440 6.773 1.00 98.50 101 HIS A CA 1
ATOM 835 C C . HIS A 1 101 ? -13.664 9.879 7.221 1.00 98.50 101 HIS A C 1
ATOM 837 O O . HIS A 1 101 ? -14.362 10.426 8.072 1.00 98.50 101 HIS A O 1
ATOM 843 N N . TRP A 1 102 ? -12.701 10.544 6.574 1.00 98.69 102 TRP A N 1
ATOM 844 C CA . TRP A 1 102 ? -12.389 11.953 6.830 1.00 98.69 102 TRP A CA 1
ATOM 845 C C . TRP A 1 102 ? -13.569 12.896 6.528 1.00 98.69 102 TRP A C 1
ATOM 847 O O . TRP A 1 102 ? -13.845 13.800 7.319 1.00 98.69 102 TRP A O 1
ATOM 857 N N . ASP A 1 103 ? -14.291 12.683 5.418 1.00 98.56 103 ASP A N 1
ATOM 858 C CA . ASP A 1 103 ? -15.507 13.452 5.099 1.00 98.56 103 ASP A CA 1
ATOM 859 C C . ASP A 1 103 ? -16.598 13.257 6.158 1.00 98.56 103 ASP A C 1
ATOM 861 O O . ASP A 1 103 ? -17.196 14.234 6.609 1.00 98.56 103 ASP A O 1
ATOM 865 N N . TYR A 1 104 ? -16.842 12.008 6.563 1.00 98.06 104 TYR A N 1
ATOM 866 C CA . TYR A 1 104 ? -17.917 11.654 7.490 1.00 98.06 104 TYR A CA 1
ATOM 867 C C . TYR A 1 104 ? -17.718 12.259 8.885 1.00 98.06 104 TYR A C 1
ATOM 869 O O . TYR A 1 104 ? -18.687 12.580 9.569 1.00 98.06 104 TYR A O 1
ATOM 877 N N . HIS A 1 105 ? -16.465 12.484 9.284 1.00 97.94 105 HIS A N 1
ATOM 878 C CA . HIS A 1 105 ? -16.111 13.064 10.579 1.00 97.94 105 HIS A CA 1
ATOM 879 C C . HIS A 1 105 ? -15.830 14.571 10.541 1.00 97.94 105 HIS A C 1
ATOM 881 O O . HIS A 1 105 ? -15.159 15.099 11.422 1.00 97.94 105 HIS A O 1
ATOM 887 N N . GLY A 1 106 ? -16.370 15.285 9.547 1.00 97.25 106 GLY A N 1
ATOM 888 C CA . GLY A 1 106 ? -16.357 16.751 9.534 1.00 97.25 106 GLY A CA 1
ATOM 889 C C . GLY A 1 106 ? -15.038 17.368 9.072 1.00 97.25 106 GLY A C 1
ATOM 890 O O . GLY A 1 106 ? -14.818 18.557 9.284 1.00 97.25 106 GLY A O 1
ATOM 891 N N . ARG A 1 107 ? -14.186 16.585 8.400 1.00 97.88 107 ARG A N 1
ATOM 892 C CA . ARG A 1 107 ? -12.918 17.037 7.812 1.00 97.88 107 ARG A CA 1
ATOM 893 C C . ARG A 1 107 ? -11.954 17.683 8.823 1.00 97.88 107 ARG A C 1
ATOM 895 O O . ARG A 1 107 ? -11.509 18.811 8.590 1.00 97.88 107 ARG A O 1
ATOM 902 N N . PRO A 1 108 ? -11.593 16.998 9.925 1.00 97.88 108 PRO A N 1
ATOM 903 C CA . PRO A 1 108 ? -10.643 17.544 10.890 1.00 97.88 108 PRO A CA 1
ATOM 904 C C . PRO A 1 108 ? -9.282 17.856 10.248 1.00 97.88 108 PRO A C 1
ATOM 906 O O . PRO A 1 108 ? -8.948 17.274 9.209 1.00 97.88 108 PRO A O 1
ATOM 909 N N . PRO A 1 109 ? -8.471 18.748 10.847 1.00 97.69 109 PRO A N 1
ATOM 910 C CA . PRO A 1 109 ? -7.123 19.025 10.365 1.00 97.69 109 PRO A CA 1
ATOM 911 C C . PRO A 1 109 ? -6.289 17.745 10.257 1.00 97.69 109 PRO A C 1
ATOM 913 O O . PRO A 1 109 ? -6.267 16.925 11.173 1.00 97.69 109 PRO A O 1
ATOM 916 N N . LEU A 1 110 ? -5.591 17.586 9.133 1.00 97.94 110 LEU A N 1
ATOM 917 C CA . LEU A 1 110 ? -4.726 16.440 8.865 1.00 97.94 110 LEU A CA 1
ATOM 918 C C . LEU A 1 110 ? -3.249 16.849 8.934 1.00 97.94 110 LEU A C 1
ATOM 920 O O . LEU A 1 110 ? -2.926 18.008 8.654 1.00 97.94 110 LEU A O 1
ATOM 924 N N . PRO A 1 111 ? -2.338 15.912 9.252 1.00 97.00 111 PRO A N 1
ATOM 925 C CA . PRO A 1 111 ? -0.907 16.160 9.145 1.00 97.00 111 PRO A CA 1
ATOM 926 C C . PRO A 1 111 ? -0.520 16.554 7.707 1.00 97.00 111 PRO A C 1
ATOM 928 O O . PRO A 1 111 ? -1.127 16.057 6.748 1.00 97.00 111 PRO A O 1
ATOM 931 N N . PRO A 1 112 ? 0.492 17.427 7.537 1.00 95.94 112 PRO A N 1
ATOM 932 C CA . PRO A 1 112 ? 0.909 17.906 6.224 1.00 95.94 112 PRO 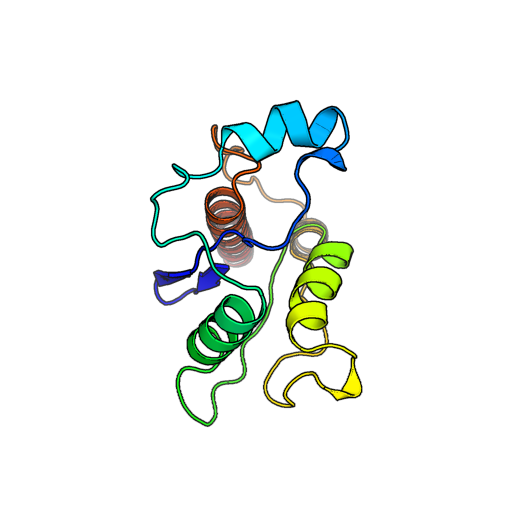A CA 1
ATOM 933 C C . PRO A 1 112 ? 1.352 16.752 5.321 1.00 95.94 112 PRO A C 1
ATOM 935 O O . PRO A 1 112 ? 1.825 15.719 5.794 1.00 95.94 112 PRO A O 1
ATOM 938 N N . VAL A 1 113 ? 1.195 16.938 4.009 1.00 92.19 113 VAL A N 1
ATOM 939 C CA . VAL A 1 113 ? 1.664 15.973 3.006 1.00 92.19 113 VAL A CA 1
ATOM 940 C C . VAL A 1 113 ? 3.188 15.845 3.113 1.00 92.19 113 VAL A C 1
ATOM 942 O O . VAL A 1 113 ? 3.869 16.875 3.159 1.00 92.19 113 VAL A O 1
ATOM 945 N N . PRO A 1 114 ? 3.735 14.621 3.170 1.00 91.50 114 PRO A N 1
ATOM 946 C CA . PRO A 1 114 ? 5.167 14.428 3.326 1.00 91.50 114 PRO A CA 1
ATOM 947 C C . PRO A 1 114 ? 5.933 14.800 2.037 1.00 91.50 114 PRO A C 1
ATOM 949 O O . PRO A 1 114 ? 5.372 14.745 0.938 1.00 91.50 114 PRO A O 1
ATOM 952 N N . PRO A 1 115 ? 7.217 15.193 2.138 1.00 88.75 115 PRO A N 1
ATOM 953 C CA . PRO A 1 115 ? 8.015 15.635 0.986 1.00 88.75 115 PRO A CA 1
ATOM 954 C C . PRO A 1 115 ? 8.305 14.514 -0.025 1.00 88.75 115 PRO A C 1
ATOM 956 O O . PRO A 1 115 ? 8.567 14.784 -1.196 1.00 88.75 115 PRO A O 1
ATOM 959 N N . ASP A 1 116 ? 8.253 13.260 0.416 1.00 89.25 116 ASP A N 1
ATOM 960 C CA . ASP A 1 116 ? 8.473 12.044 -0.363 1.00 89.25 116 ASP A CA 1
ATOM 961 C C . ASP A 1 116 ? 7.167 11.410 -0.880 1.00 89.25 116 ASP A C 1
ATOM 963 O O . ASP A 1 116 ? 7.168 10.248 -1.278 1.00 89.25 116 ASP A O 1
ATOM 967 N N . ALA A 1 117 ? 6.073 12.182 -0.961 1.00 88.56 117 ALA A N 1
ATOM 968 C CA . ALA A 1 117 ? 4.811 11.738 -1.559 1.00 88.56 117 ALA A CA 1
ATOM 969 C C . ALA A 1 117 ? 5.018 11.069 -2.930 1.00 88.56 117 ALA A C 1
ATOM 971 O O . ALA A 1 117 ? 5.855 11.506 -3.733 1.00 88.56 117 ALA A O 1
ATOM 972 N N . HIS A 1 118 ? 4.219 10.039 -3.219 1.00 93.88 118 HIS A N 1
ATOM 973 C CA . HIS A 1 118 ? 4.393 9.116 -4.350 1.00 93.88 118 HIS A CA 1
ATOM 974 C C . HIS A 1 118 ? 5.522 8.081 -4.181 1.00 93.88 118 HIS A C 1
ATOM 976 O O . HIS A 1 118 ? 5.813 7.344 -5.126 1.00 93.88 118 HIS A O 1
ATOM 982 N N . ASP A 1 119 ? 6.134 7.995 -2.996 1.00 97.69 119 ASP A N 1
ATOM 983 C CA . ASP A 1 119 ? 6.659 6.738 -2.460 1.00 97.69 119 ASP A CA 1
ATOM 984 C C . ASP A 1 119 ? 5.537 6.012 -1.696 1.00 97.69 119 ASP A C 1
ATOM 986 O O . ASP A 1 119 ? 4.900 6.571 -0.802 1.00 97.69 119 ASP A O 1
ATOM 990 N N . ALA A 1 120 ? 5.284 4.748 -2.044 1.00 97.94 120 ALA A N 1
ATOM 991 C CA . ALA A 1 120 ? 4.126 4.025 -1.522 1.00 97.94 120 ALA A CA 1
ATOM 992 C C . ALA A 1 120 ? 4.217 3.704 -0.017 1.00 97.94 120 ALA A C 1
ATOM 994 O O . ALA A 1 120 ? 3.183 3.525 0.633 1.00 97.94 120 ALA A O 1
ATOM 995 N N . LEU A 1 121 ? 5.421 3.597 0.560 1.00 98.25 121 LEU A N 1
ATOM 996 C CA . LEU A 1 121 ? 5.573 3.399 2.002 1.00 98.25 121 LEU A CA 1
ATOM 997 C C . LEU A 1 121 ? 5.367 4.717 2.751 1.00 98.25 121 LEU A C 1
ATOM 999 O O . LEU A 1 121 ? 4.672 4.723 3.768 1.00 98.25 121 LEU A O 1
ATOM 1003 N N . ALA A 1 122 ? 5.908 5.821 2.233 1.00 97.81 122 ALA A N 1
ATOM 1004 C CA . ALA A 1 122 ? 5.656 7.158 2.767 1.00 97.81 122 ALA A CA 1
ATOM 1005 C C . ALA A 1 122 ? 4.157 7.497 2.754 1.00 97.81 122 ALA A C 1
ATOM 1007 O O . ALA A 1 122 ? 3.599 7.892 3.780 1.00 97.81 122 ALA A O 1
ATOM 1008 N N . ASP A 1 123 ? 3.476 7.228 1.636 1.00 98.19 123 ASP A N 1
ATOM 1009 C CA . ASP A 1 123 ? 2.032 7.435 1.500 1.00 98.19 123 ASP A CA 1
ATOM 1010 C C . ASP A 1 123 ? 1.238 6.540 2.475 1.00 98.19 123 ASP A C 1
ATOM 1012 O O . ASP A 1 123 ? 0.266 6.989 3.089 1.00 98.19 123 ASP A O 1
ATOM 1016 N N . ALA A 1 124 ? 1.663 5.289 2.696 1.00 98.44 124 ALA A N 1
ATOM 1017 C CA . ALA A 1 124 ? 1.027 4.395 3.669 1.00 98.44 124 ALA A CA 1
ATOM 1018 C C . ALA A 1 124 ? 1.194 4.881 5.121 1.00 98.44 124 ALA A C 1
ATOM 1020 O O . ALA A 1 124 ? 0.228 4.855 5.886 1.00 98.44 124 ALA A O 1
ATOM 1021 N N . ARG A 1 125 ? 2.384 5.373 5.493 1.00 98.50 125 ARG A N 1
ATOM 1022 C CA . ARG A 1 125 ? 2.627 6.002 6.806 1.00 98.50 125 ARG A CA 1
ATOM 1023 C C . ARG A 1 125 ? 1.764 7.245 6.987 1.00 98.50 125 ARG A C 1
ATOM 1025 O O . ARG A 1 125 ? 1.161 7.431 8.042 1.00 98.50 125 ARG A O 1
ATOM 1032 N N . HIS A 1 126 ? 1.652 8.074 5.949 1.00 98.38 126 HIS A N 1
ATOM 1033 C CA . HIS A 1 126 ? 0.803 9.263 5.988 1.00 98.38 126 HIS A CA 1
ATOM 1034 C C . HIS A 1 126 ? -0.681 8.908 6.091 1.00 98.38 126 HIS A C 1
ATOM 1036 O O . HIS A 1 126 ? -1.411 9.562 6.832 1.00 98.38 126 HIS A O 1
ATOM 1042 N N . ASN A 1 127 ? -1.139 7.849 5.417 1.00 98.50 127 ASN A N 1
ATOM 1043 C CA . ASN A 1 127 ? -2.498 7.330 5.586 1.00 98.50 127 ASN A CA 1
ATOM 1044 C C . ASN A 1 127 ? -2.769 6.905 7.034 1.00 98.50 127 ASN A C 1
ATOM 1046 O O . ASN A 1 127 ? -3.800 7.293 7.579 1.00 98.50 127 ASN A O 1
ATOM 1050 N N . PHE A 1 128 ? -1.838 6.198 7.678 1.00 98.44 128 PHE A N 1
ATOM 1051 C CA . PHE A 1 128 ? -1.974 5.843 9.092 1.00 98.44 128 PHE A CA 1
ATOM 1052 C C . PHE A 1 128 ? -2.022 7.088 9.997 1.00 98.44 128 PHE A C 1
ATOM 1054 O O . PHE A 1 128 ? -2.927 7.222 10.814 1.00 98.44 128 PHE A O 1
ATOM 1061 N N . ALA A 1 129 ? -1.141 8.069 9.775 1.00 98.25 129 ALA A N 1
ATOM 1062 C CA . ALA A 1 129 ? -1.155 9.326 10.528 1.00 98.25 129 ALA A CA 1
ATOM 1063 C C . ALA A 1 129 ? -2.456 10.136 10.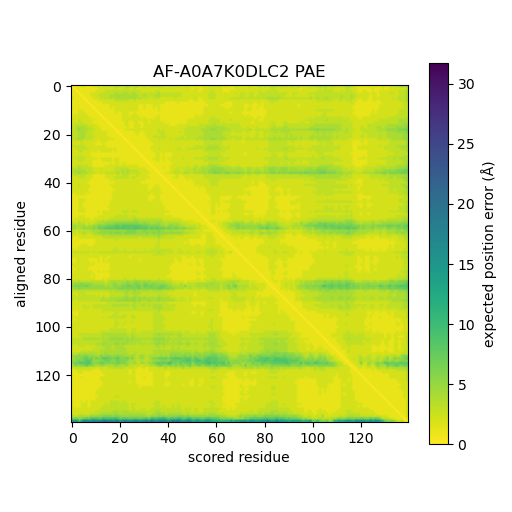335 1.00 98.25 129 ALA A C 1
ATOM 1065 O O . ALA A 1 129 ? -2.947 10.759 11.275 1.00 98.25 129 ALA A O 1
ATOM 1066 N N . LYS A 1 130 ? -3.041 10.124 9.128 1.00 98.50 130 LYS A N 1
ATOM 1067 C CA . LYS A 1 130 ? -4.358 10.729 8.863 1.00 98.50 130 LYS A CA 1
A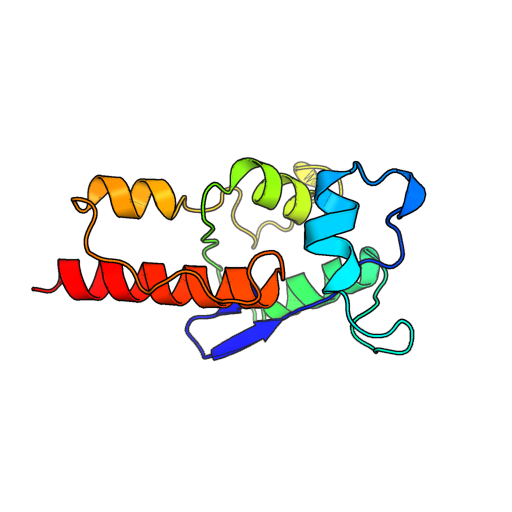TOM 1068 C C . LYS A 1 130 ? -5.467 10.007 9.623 1.00 98.50 130 LYS A C 1
ATOM 1070 O O . LYS A 1 130 ? -6.324 10.678 10.186 1.00 98.50 130 LYS A O 1
ATOM 1075 N N . PHE A 1 131 ? -5.451 8.673 9.639 1.00 98.50 131 PHE A N 1
ATOM 1076 C CA . PHE A 1 131 ? -6.412 7.879 10.406 1.00 98.50 131 PHE A CA 1
ATOM 1077 C C . PHE A 1 131 ? -6.343 8.229 11.896 1.00 98.50 131 PHE A C 1
ATOM 1079 O O . PHE A 1 131 ? -7.353 8.631 12.466 1.00 98.50 131 PHE A O 1
ATOM 1086 N N . GLU A 1 132 ? -5.146 8.216 12.488 1.00 98.19 132 GLU A N 1
ATOM 1087 C CA . GLU A 1 132 ? -4.931 8.594 13.892 1.00 98.19 132 GLU A CA 1
ATOM 1088 C C . GLU A 1 132 ? -5.420 10.017 14.203 1.00 98.19 132 GLU A C 1
ATOM 1090 O O . GLU A 1 132 ? -6.070 10.239 15.223 1.00 98.19 132 GLU A O 1
ATOM 1095 N N . ALA A 1 133 ? -5.176 10.985 13.313 1.00 98.12 133 ALA A N 1
ATOM 1096 C CA . ALA A 1 133 ? -5.662 12.355 13.488 1.00 98.12 133 ALA A CA 1
ATOM 1097 C C . ALA A 1 133 ? -7.200 12.442 13.482 1.00 98.12 133 ALA A C 1
ATOM 1099 O O . ALA A 1 133 ? -7.782 13.178 14.284 1.00 98.12 133 ALA A O 1
ATOM 1100 N N . ILE A 1 134 ? -7.865 11.675 12.609 1.00 98.50 134 ILE A N 1
ATOM 1101 C CA . ILE A 1 134 ? -9.332 11.588 12.573 1.00 98.50 134 ILE A CA 1
ATOM 1102 C C . ILE A 1 134 ? -9.851 10.950 13.866 1.00 98.50 134 ILE A C 1
ATOM 1104 O O . ILE A 1 134 ? -10.755 11.499 14.493 1.00 98.50 134 ILE A O 1
ATOM 1108 N N . GLU A 1 135 ? -9.263 9.835 14.305 1.00 97.81 135 GLU A N 1
ATOM 1109 C CA . GLU A 1 135 ? -9.682 9.138 15.526 1.00 97.81 135 GLU A CA 1
ATOM 1110 C C . GLU A 1 135 ? -9.445 9.965 16.791 1.00 97.81 135 GLU A C 1
ATOM 1112 O O . GLU A 1 135 ? -10.289 9.972 17.686 1.00 97.81 135 GLU A O 1
ATOM 1117 N N . ALA A 1 136 ? -8.335 10.702 16.865 1.00 97.25 136 ALA A N 1
ATOM 1118 C CA . ALA A 1 136 ? -8.065 11.622 17.962 1.00 97.25 136 ALA A CA 1
ATOM 1119 C C . ALA A 1 136 ? -9.121 12.732 18.026 1.00 97.25 136 ALA A C 1
ATOM 1121 O O . ALA A 1 136 ? -9.654 12.997 19.100 1.00 97.25 136 ALA A O 1
ATOM 1122 N N . TYR A 1 137 ? -9.479 13.327 16.882 1.00 96.94 137 TYR A N 1
ATOM 1123 C CA . TYR A 1 137 ? -10.519 14.354 16.813 1.00 96.94 137 TYR A CA 1
ATOM 1124 C C . TYR A 1 137 ? -11.899 13.830 17.232 1.00 96.94 137 TYR A C 1
ATOM 1126 O O . TYR A 1 137 ? -12.626 14.521 17.933 1.00 96.94 137 TYR A O 1
ATOM 1134 N N . ARG A 1 138 ? -12.250 12.594 16.854 1.00 95.56 138 ARG A N 1
ATOM 1135 C CA . ARG A 1 138 ? -13.532 11.958 17.220 1.00 95.56 138 ARG A CA 1
ATOM 1136 C C . ARG A 1 138 ? -13.699 11.694 18.719 1.00 95.56 138 ARG A C 1
ATOM 1138 O O . ARG A 1 138 ? -14.820 11.444 19.152 1.00 95.56 138 ARG A O 1
ATOM 1145 N N . ARG A 1 139 ? -12.599 11.643 19.475 1.00 93.94 139 ARG A N 1
ATOM 1146 C CA . ARG A 1 139 ? -12.594 11.373 20.923 1.00 93.94 139 ARG A CA 1
ATOM 1147 C C . ARG A 1 139 ? -12.648 12.651 21.769 1.00 93.94 139 ARG A C 1
ATOM 1149 O O . ARG A 1 139 ? -12.756 12.530 22.988 1.00 93.94 139 ARG A O 1
ATOM 1156 N N . LEU A 1 140 ? -12.522 13.824 21.142 1.00 85.25 140 LEU A N 1
ATOM 1157 C CA . LEU A 1 140 ? -12.716 15.134 21.772 1.00 85.25 140 LEU A CA 1
ATOM 1158 C C . LEU A 1 140 ? -14.210 15.430 21.941 1.00 85.25 140 LEU A C 1
ATOM 1160 O O . LEU A 1 140 ? -14.550 16.028 22.985 1.00 85.25 140 LEU A O 1
#

InterPro domains:
  IPR030853 3-5 exoribonuclease, actinobacteria [NF033638] (1-134)
  IPR036397 Ribonuclease H superfamily [G3DSA:3.30.420.10] (1-139)

Sequence (140 aa):
MVCEDGREYYAVSTEFDPDRAGPWVRRNVLPKLPSPQSPLWRSRERIRDDLYRFLVPRSGVNPELWAWVSAYDHVALCQLWGSMVDLPTTLPRYTNELRQHWDYHGRPPLPPVPPDAHDALADARHNFAKFEAIEAYRRL

Secondary structure (DSSP, 8-state):
-B-TTS-B---EESSS-GGG--HHHHHHTGGGS--TTSTTEE-HHHHHHHHHHHH-SSTT--PPPEESS-HHHHHHHHTTSSSTTTS-TTS-SS-EEHHHHHHHTT----PPPPTTTT-HHHHHHHHHHHHHHHHHHHT-

Foldseek 3Di:
DADPVGDADAADEPPDDPVPDDPVCVPQAVVLDDDPPDPRYDHLQVVLVVVVCVQPVDPPRQHAAEAAVCPVVLVVNQCSQPDPVSRPPSYDPDHHHLNVLCVVLPNADADDQDPSPNRPRSRVVSSVRRVVRSVVSVVD

Radius of gyration: 16.14 Å; Cα contacts (8 Å, |Δi|>4): 140; chains: 1; bounding box: 38×37×42 Å

Solvent-accessible surface area (backbone atoms only — not comparable to full-atom values): 8523 Å² total; per-residue (Å²): 71,62,46,96,88,70,51,73,51,76,73,42,65,69,77,68,66,75,84,76,51,52,76,65,47,57,68,52,32,62,77,67,56,75,64,92,87,40,87,43,57,34,48,56,68,55,49,39,56,50,48,50,46,67,58,41,76,49,91,90,51,70,50,86,47,75,35,71,78,35,69,64,58,50,52,60,56,47,49,53,53,52,51,85,86,54,46,60,86,64,55,62,97,62,61,48,45,45,54,57,54,39,58,74,66,72,56,65,81,62,76,77,83,61,95,58,57,64,30,68,51,56,45,30,51,49,50,51,51,40,51,52,41,50,55,56,59,74,72,109

Nearest PDB structures (foldseek):
  4hec-assembly1_B  TM=9.848E-01  e=2.748E-15  Mycobacterium tuberculosis H37Rv
  4hvj-assembly1_A  TM=9.871E-01  e=5.381E-14  Mycobacterium tuberculosis H37Rv
  4hec-assembly1_A  TM=9.868E-01  e=5.381E-14  Mycobacterium tuberculosis H37Rv

pLDDT: mean 97.21, std 2.32, range [85.25, 98.88]

Mean predicted aligned error: 2.55 Å

Organism: NCBI:txid2585199